Protein AF-H9FGY3-F1 (afdb_monomer_lite)

Secondary structure (DSSP, 8-state):
-HHHHHTTS-----TT-SSSEEEETTEEEEEE-HHHHHS-SHHHHHHHHHHHSTT-EEEEEEE--TTTGGGHHHHHIIIIIIS--EEEEESSHHHHHHHHHHHHHHHHS-GGGSTTS---------HHHHHHHHTTSTT--TTHHHHHHHH--

Organism: Macaca mulatta (NCBI:txid9544)

InterPro domains:
  IPR026985 Fanconi anemia-associated protein of 24kDa [PTHR31786] (1-153)
  IPR040646 Fanconi anemia core complex-associated protein 24, pseudonuclease domain [PF17949] (1-105)
  IPR040646 Fanconi anemia core complex-associated protein 24, pseudonuclease domain [cd20076] (1-109)

Sequence (153 aa):
LAQEMQGKIKLIFEDGLTPDFYLSNRCCVLYVTEADLVAGNGYRKRLVRVRNSGNLQGIVVVEKTRMSEQYFPALQKFTVLDLGMVLLPVASQMEASCLVIQLVQEQTKEPSKNPLLRKKRALLLSEPSLLRTVQQIPGVGKVKAPLLLQKFP

Radius of gyration: 24.07 Å; chains: 1; bounding box: 69×38×50 Å

Foldseek 3Di:
DVVLQVVQDPDDDDPPDLAPADLDPAEGEHEAELCNLVVPCPCVVSLVVQLVPPRHAYAYEYACEPSNVVSVVVVCCCACVVSVHHYHYDNDVNRVSVVVSVVSVCVPDDLCVPPVSPDCPPPPVPVVVQLVVQCVPPPQHNVNSVVVVVVPD

pLDDT: mean 88.63, std 8.71, range [54.28, 97.38]

Structure (mmCIF, N/CA/C/O backbone):
data_AF-H9FGY3-F1
#
_entry.id   AF-H9FGY3-F1
#
loop_
_atom_site.group_PDB
_atom_site.id
_atom_site.type_symbol
_atom_site.label_atom_id
_atom_site.label_alt_id
_atom_site.label_comp_id
_atom_site.label_asym_id
_atom_site.label_entity_id
_atom_site.label_seq_id
_atom_site.pdbx_PDB_ins_code
_atom_site.Cartn_x
_atom_site.Cartn_y
_atom_site.Cartn_z
_atom_site.occupancy
_atom_site.B_iso_or_equiv
_atom_site.auth_seq_id
_atom_site.auth_comp_id
_atom_site.auth_asym_id
_atom_site.auth_atom_id
_atom_site.pdbx_PDB_model_num
ATOM 1 N N . LEU A 1 1 ? 11.571 13.412 -4.497 1.00 82.19 1 LEU A N 1
ATOM 2 C CA . LEU A 1 1 ? 10.930 12.728 -3.342 1.00 82.19 1 LEU A CA 1
ATOM 3 C C . LEU A 1 1 ? 11.493 13.140 -1.967 1.00 82.19 1 LEU A C 1
ATOM 5 O O . LEU A 1 1 ? 10.813 13.858 -1.247 1.00 82.19 1 LEU A O 1
ATOM 9 N N . ALA A 1 2 ? 12.713 12.739 -1.576 1.00 82.50 2 ALA A N 1
ATOM 10 C CA . ALA A 1 2 ? 13.213 12.949 -0.202 1.00 82.50 2 ALA A CA 1
ATOM 11 C C . ALA A 1 2 ? 13.304 14.431 0.226 1.00 82.50 2 ALA A C 1
ATOM 13 O O . ALA A 1 2 ? 12.935 14.777 1.344 1.00 82.50 2 ALA A O 1
ATOM 14 N N . GLN A 1 3 ? 13.721 15.325 -0.674 1.00 84.94 3 GLN A N 1
ATOM 15 C CA . GLN A 1 3 ? 13.824 16.761 -0.386 1.00 84.94 3 GLN A CA 1
ATOM 16 C C . GLN A 1 3 ? 12.478 17.393 0.010 1.00 84.94 3 GLN A C 1
ATOM 18 O O . GLN A 1 3 ? 12.419 18.231 0.903 1.00 84.94 3 GLN A O 1
ATOM 23 N N . GLU A 1 4 ? 11.380 16.947 -0.599 1.00 84.75 4 GLU A N 1
ATOM 24 C CA . GLU A 1 4 ? 10.032 17.451 -0.305 1.00 84.75 4 GLU A CA 1
ATOM 25 C C . GLU A 1 4 ? 9.531 16.997 1.073 1.00 84.75 4 GLU A C 1
ATOM 27 O O . GLU A 1 4 ? 8.699 17.657 1.697 1.00 84.75 4 GLU A O 1
ATOM 32 N N . MET A 1 5 ? 10.055 15.874 1.569 1.00 88.88 5 MET A N 1
ATOM 33 C CA . MET A 1 5 ? 9.698 15.312 2.869 1.00 88.88 5 MET A CA 1
ATOM 34 C C . MET A 1 5 ? 10.473 15.973 4.017 1.00 88.88 5 MET A C 1
ATOM 36 O O . MET A 1 5 ? 9.902 16.166 5.091 1.00 88.88 5 MET A O 1
ATOM 40 N N . GLN A 1 6 ? 11.730 16.381 3.791 1.00 83.19 6 GLN A N 1
ATOM 41 C CA . GLN A 1 6 ? 12.622 16.948 4.819 1.00 83.19 6 GLN A CA 1
ATOM 42 C C . GLN A 1 6 ? 12.053 18.189 5.531 1.00 83.19 6 GLN A C 1
ATOM 44 O O . GLN A 1 6 ? 12.409 18.450 6.677 1.00 83.19 6 GLN A O 1
ATOM 49 N N . GLY A 1 7 ? 11.138 18.931 4.895 1.00 83.06 7 GLY A N 1
ATOM 50 C CA . GLY A 1 7 ? 10.484 20.096 5.503 1.00 83.06 7 GLY A CA 1
ATOM 51 C C . GLY A 1 7 ? 9.349 19.772 6.485 1.00 83.06 7 GLY A C 1
ATOM 52 O O . GLY A 1 7 ? 8.928 20.649 7.232 1.00 83.06 7 GLY A O 1
ATOM 53 N N . LYS A 1 8 ? 8.827 18.537 6.488 1.00 88.81 8 LYS A N 1
ATOM 54 C CA . LYS A 1 8 ? 7.678 18.132 7.328 1.00 88.81 8 LYS A CA 1
ATOM 55 C C . LYS A 1 8 ? 7.983 16.959 8.256 1.00 88.81 8 LYS A C 1
ATOM 57 O O . LYS A 1 8 ? 7.323 16.810 9.280 1.00 88.81 8 LYS A O 1
ATOM 62 N N . ILE A 1 9 ? 8.953 16.123 7.897 1.00 89.81 9 ILE A N 1
ATOM 63 C CA . ILE A 1 9 ? 9.349 14.921 8.633 1.00 89.81 9 ILE A CA 1
ATOM 64 C C . ILE A 1 9 ? 10.867 14.760 8.577 1.00 89.81 9 ILE A C 1
ATOM 66 O O . ILE A 1 9 ? 11.505 15.026 7.561 1.00 89.81 9 ILE A O 1
ATOM 70 N N . LYS A 1 10 ? 11.449 14.304 9.688 1.00 90.38 10 LYS A N 1
ATOM 71 C CA . LYS A 1 10 ? 12.884 14.031 9.778 1.00 90.38 10 LYS A CA 1
ATOM 72 C C . LYS A 1 10 ? 13.207 12.750 9.011 1.00 90.38 10 LYS A C 1
ATOM 74 O O . LYS A 1 10 ? 12.681 11.691 9.341 1.00 90.38 10 LYS A O 1
ATOM 79 N N . LEU A 1 11 ? 14.091 12.854 8.024 1.00 92.06 11 LEU A N 1
ATOM 80 C CA . LEU A 1 11 ? 14.601 11.711 7.269 1.00 92.06 11 LEU A CA 1
ATOM 81 C C . LEU A 1 11 ? 15.959 11.267 7.810 1.00 92.06 11 LEU A C 1
ATOM 83 O O . LEU A 1 11 ? 16.786 12.096 8.188 1.00 92.06 11 LEU A O 1
ATOM 87 N N . ILE A 1 12 ? 16.167 9.955 7.826 1.00 92.88 12 ILE A N 1
ATOM 88 C CA . ILE A 1 12 ? 17.437 9.301 8.141 1.00 92.88 12 ILE A CA 1
ATOM 89 C C . ILE A 1 12 ? 17.771 8.444 6.923 1.00 92.88 12 ILE A C 1
ATOM 91 O O . ILE A 1 12 ? 16.935 7.650 6.492 1.00 92.88 12 ILE A O 1
ATOM 95 N N . PHE A 1 13 ? 18.947 8.660 6.344 1.00 92.44 13 PHE A N 1
ATOM 96 C CA . PHE A 1 13 ? 19.425 7.894 5.199 1.00 92.44 13 PHE A CA 1
ATOM 97 C C . PHE A 1 13 ? 20.301 6.753 5.702 1.00 92.44 13 PHE A C 1
ATOM 99 O O . PHE A 1 13 ? 21.190 6.983 6.518 1.00 92.44 13 PHE A O 1
ATOM 106 N N . GLU A 1 14 ? 20.023 5.549 5.217 1.00 92.81 14 GLU A N 1
ATOM 107 C CA . GLU A 1 14 ? 20.722 4.321 5.576 1.00 92.81 14 GLU A CA 1
ATOM 108 C C . GLU A 1 14 ? 20.945 3.516 4.294 1.00 92.81 14 GLU A C 1
ATOM 110 O O . GLU A 1 14 ? 20.013 3.327 3.503 1.00 92.81 14 GLU A O 1
ATOM 115 N N . ASP A 1 15 ? 22.172 3.051 4.084 1.00 90.31 15 ASP A N 1
ATOM 116 C CA . ASP A 1 15 ? 22.546 2.311 2.883 1.00 90.31 15 ASP A CA 1
ATOM 117 C C . ASP A 1 15 ? 22.246 0.808 3.023 1.00 90.31 15 ASP A C 1
ATOM 119 O O . ASP A 1 15 ? 22.218 0.241 4.114 1.00 90.31 15 ASP A O 1
ATOM 123 N N . GLY A 1 16 ? 22.027 0.126 1.895 1.00 86.50 16 GLY A N 1
ATOM 124 C CA . GLY A 1 16 ? 21.840 -1.334 1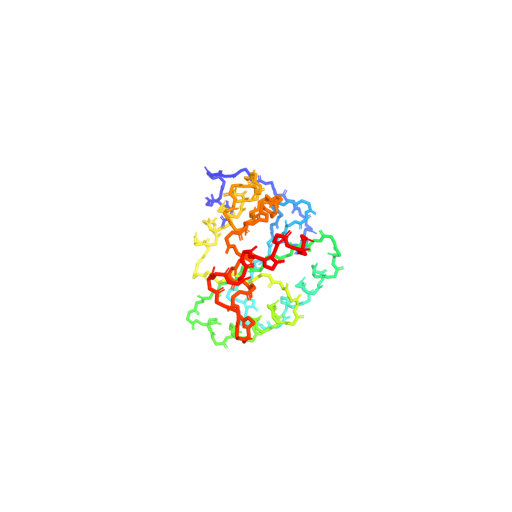.864 1.00 86.50 16 GLY A CA 1
ATOM 125 C C . GLY A 1 16 ? 20.451 -1.830 2.287 1.00 86.50 16 GLY A C 1
ATOM 126 O O . GLY A 1 16 ? 20.242 -3.037 2.441 1.00 86.50 16 GLY A O 1
ATOM 127 N N . LEU A 1 17 ? 19.479 -0.930 2.441 1.00 86.81 17 LEU A N 1
ATOM 128 C CA . LEU A 1 17 ? 18.096 -1.302 2.723 1.00 86.81 17 LEU A CA 1
ATOM 129 C C . LEU A 1 17 ? 17.421 -1.950 1.505 1.00 86.81 17 LEU A C 1
ATOM 131 O O . LEU A 1 17 ? 17.628 -1.562 0.358 1.00 86.81 17 LEU A O 1
ATOM 135 N N . THR A 1 18 ? 16.596 -2.972 1.757 1.00 86.25 18 THR A N 1
ATOM 136 C CA . THR A 1 18 ? 15.790 -3.607 0.698 1.00 86.25 18 THR A CA 1
ATOM 137 C C . THR A 1 18 ? 14.560 -2.763 0.321 1.00 86.25 18 THR A C 1
ATOM 139 O O . THR A 1 18 ? 14.292 -2.641 -0.874 1.00 86.25 18 THR A O 1
ATOM 142 N N . PRO A 1 19 ? 13.777 -2.217 1.274 1.00 91.50 19 PRO A N 1
ATOM 143 C CA . PRO A 1 19 ? 12.717 -1.250 0.987 1.00 91.50 19 PRO A CA 1
ATOM 144 C C . PRO A 1 19 ? 13.263 0.172 0.833 1.00 91.50 19 PRO A C 1
ATOM 146 O O . PRO A 1 19 ? 14.314 0.496 1.378 1.00 91.50 19 PRO A O 1
ATOM 149 N N . ASP A 1 20 ? 12.496 1.026 0.158 1.00 93.12 20 ASP A N 1
ATOM 150 C CA . ASP A 1 20 ? 12.872 2.418 -0.105 1.00 93.12 20 ASP A CA 1
ATOM 151 C C . ASP A 1 20 ? 12.665 3.317 1.129 1.00 93.12 20 ASP A C 1
ATOM 153 O O . ASP A 1 20 ? 13.448 4.232 1.368 1.00 93.12 20 ASP A O 1
ATOM 157 N N . PHE A 1 21 ? 11.645 3.038 1.953 1.00 93.31 21 PHE A N 1
ATOM 158 C CA . PHE A 1 21 ? 11.434 3.733 3.228 1.00 93.31 21 PHE A CA 1
ATOM 159 C C . PHE A 1 21 ? 10.968 2.784 4.329 1.00 93.31 21 PHE A C 1
ATOM 161 O O . PHE A 1 21 ? 10.163 1.882 4.094 1.00 93.31 21 PHE A O 1
ATOM 168 N N . TYR A 1 22 ? 11.384 3.052 5.564 1.00 93.50 22 TYR A N 1
ATOM 169 C CA . TYR A 1 22 ? 10.789 2.458 6.760 1.00 93.50 22 TYR A CA 1
ATOM 170 C C . TYR A 1 22 ? 9.972 3.508 7.503 1.00 93.50 22 TYR A C 1
ATOM 172 O O . TYR A 1 22 ? 10.473 4.580 7.830 1.00 93.50 22 TYR A O 1
ATOM 180 N N . LEU A 1 23 ? 8.709 3.185 7.779 1.00 91.75 23 LEU A N 1
ATOM 181 C CA . LEU A 1 23 ? 7.835 4.015 8.612 1.00 91.75 23 LEU A CA 1
ATOM 182 C C . LEU A 1 23 ? 7.900 3.567 10.078 1.00 91.75 23 LEU A C 1
ATOM 184 O O . LEU A 1 23 ? 7.780 4.371 10.996 1.00 91.75 23 LEU A O 1
ATOM 188 N N . SER A 1 24 ? 8.095 2.264 10.298 1.00 89.88 24 SER A N 1
ATOM 189 C CA . SER A 1 24 ? 8.384 1.662 11.600 1.00 89.88 24 SER A CA 1
ATOM 190 C C . SER A 1 24 ? 9.099 0.321 11.419 1.00 89.88 24 SER A C 1
ATOM 192 O O . SER A 1 24 ? 9.201 -0.197 10.308 1.00 89.88 24 SER A O 1
ATOM 194 N N . ASN A 1 25 ? 9.505 -0.318 12.519 1.00 88.88 25 ASN A N 1
ATOM 195 C CA . ASN A 1 25 ? 10.157 -1.637 12.501 1.00 88.88 25 ASN A CA 1
ATOM 196 C C . ASN A 1 25 ? 9.295 -2.752 11.875 1.00 88.88 25 ASN A C 1
ATOM 198 O O . ASN A 1 25 ? 9.796 -3.839 11.600 1.00 88.88 25 ASN A O 1
ATOM 202 N N . ARG A 1 26 ? 7.991 -2.507 11.687 1.00 90.56 26 ARG A N 1
ATOM 203 C CA . ARG A 1 26 ? 7.031 -3.463 11.115 1.00 90.56 26 ARG A CA 1
ATOM 204 C C . ARG A 1 26 ? 6.323 -2.943 9.867 1.00 90.56 26 ARG A C 1
ATOM 206 O O . ARG A 1 26 ? 5.459 -3.643 9.354 1.00 90.56 26 ARG A O 1
ATOM 213 N N . CYS A 1 27 ? 6.650 -1.746 9.382 1.00 92.19 27 CYS A N 1
ATOM 214 C CA . CYS A 1 27 ? 5.989 -1.136 8.229 1.00 92.19 27 CYS A CA 1
ATOM 215 C C . CYS A 1 27 ? 7.010 -0.443 7.328 1.00 92.19 27 CYS A C 1
ATOM 217 O O . CYS A 1 27 ? 7.758 0.426 7.782 1.00 92.19 27 CYS A O 1
ATOM 219 N N . CYS A 1 28 ? 7.018 -0.808 6.052 1.00 94.19 28 CYS A N 1
ATOM 220 C CA . CYS A 1 28 ? 7.902 -0.232 5.048 1.00 94.19 28 CYS A CA 1
ATOM 221 C C . CYS A 1 28 ? 7.134 0.160 3.786 1.00 94.19 28 CYS A C 1
ATOM 223 O O . CYS A 1 28 ? 6.048 -0.356 3.514 1.00 94.19 28 CYS A O 1
ATOM 225 N N . VAL A 1 29 ? 7.729 1.063 3.013 1.00 95.50 29 VAL A N 1
ATOM 226 C CA . VAL A 1 29 ? 7.237 1.501 1.713 1.00 95.50 29 VAL A CA 1
ATOM 227 C C . VAL A 1 29 ? 8.214 1.050 0.632 1.00 95.50 29 VAL A C 1
ATOM 229 O O . VAL A 1 29 ? 9.426 1.227 0.753 1.00 95.50 29 VAL A O 1
ATOM 232 N N . LEU A 1 30 ? 7.665 0.463 -0.424 1.00 95.44 30 LEU A N 1
ATOM 233 C CA . LEU A 1 30 ? 8.354 0.076 -1.647 1.00 95.44 30 LEU A CA 1
ATOM 234 C C . LEU A 1 30 ? 7.893 1.013 -2.759 1.00 95.44 30 LEU A C 1
ATOM 236 O O . LEU A 1 30 ? 6.713 1.008 -3.106 1.00 95.44 30 LEU A O 1
ATOM 240 N N . TYR A 1 31 ? 8.805 1.803 -3.307 1.00 95.50 31 TYR A N 1
ATOM 241 C CA . TYR A 1 31 ? 8.531 2.716 -4.405 1.00 95.50 31 TYR A CA 1
ATOM 242 C C . TYR A 1 31 ? 8.855 2.050 -5.743 1.00 95.50 31 TYR A C 1
ATOM 244 O O . TYR A 1 31 ? 9.976 1.590 -5.967 1.00 95.50 31 TYR A O 1
ATOM 252 N N . VAL A 1 32 ? 7.863 1.977 -6.625 1.00 94.88 32 VAL A N 1
ATOM 253 C CA . VAL A 1 32 ? 7.996 1.446 -7.984 1.00 94.88 32 VAL A CA 1
ATOM 254 C C . VAL A 1 32 ? 7.853 2.611 -8.951 1.00 94.88 32 VAL A C 1
ATOM 256 O O . VAL A 1 32 ? 6.789 3.227 -9.041 1.00 94.88 32 VAL A O 1
ATOM 259 N N . THR A 1 33 ? 8.938 2.915 -9.655 1.00 93.75 33 THR A N 1
ATOM 260 C CA . THR A 1 33 ? 8.955 4.003 -10.635 1.00 93.75 33 THR A CA 1
ATOM 261 C C . THR A 1 33 ? 8.218 3.608 -11.911 1.00 93.75 33 THR A C 1
ATOM 263 O O . THR A 1 33 ? 7.996 2.424 -12.187 1.00 93.75 33 THR A O 1
ATOM 266 N N . GLU A 1 34 ? 7.881 4.596 -12.736 1.00 92.62 34 GLU A N 1
ATOM 267 C CA . GLU A 1 34 ? 7.378 4.352 -14.090 1.00 92.62 34 GLU A CA 1
ATOM 268 C C . GLU A 1 34 ? 8.347 3.464 -14.890 1.00 92.62 34 GLU A C 1
ATOM 270 O O . GLU A 1 34 ? 7.922 2.502 -15.534 1.00 92.62 34 GLU A O 1
ATOM 275 N N . ALA A 1 35 ? 9.651 3.739 -14.794 1.00 91.25 35 ALA A N 1
ATOM 276 C CA . ALA A 1 35 ? 10.684 2.981 -15.491 1.00 91.25 35 ALA A CA 1
ATOM 277 C C . ALA A 1 35 ? 10.716 1.510 -15.053 1.00 91.25 35 ALA A C 1
ATOM 279 O O . ALA A 1 35 ? 10.796 0.628 -15.905 1.00 91.25 35 ALA A O 1
ATOM 280 N N . ASP A 1 36 ? 10.585 1.227 -13.753 1.00 91.44 36 ASP A N 1
ATOM 281 C CA . ASP A 1 36 ? 10.534 -0.148 -13.238 1.00 91.44 36 ASP A CA 1
ATOM 282 C C . ASP A 1 36 ? 9.310 -0.907 -13.748 1.00 91.44 36 ASP A C 1
ATOM 284 O O . ASP A 1 36 ? 9.380 -2.114 -13.992 1.00 91.44 36 ASP A O 1
ATOM 288 N N . LEU A 1 37 ? 8.185 -0.205 -13.906 1.00 90.00 37 LEU A N 1
ATOM 289 C CA . LEU A 1 37 ? 6.954 -0.811 -14.386 1.00 90.00 37 LEU A CA 1
ATOM 290 C C . LEU A 1 37 ? 7.034 -1.159 -15.878 1.00 90.00 37 LEU A C 1
ATOM 292 O O . LEU A 1 37 ? 6.535 -2.208 -16.285 1.00 90.00 37 LEU A O 1
ATOM 296 N N . VAL A 1 38 ? 7.700 -0.315 -16.671 1.00 88.06 38 VAL A N 1
ATOM 297 C CA . VAL A 1 38 ? 7.928 -0.531 -18.109 1.00 88.06 38 VAL A CA 1
ATOM 298 C C . VAL A 1 38 ? 9.046 -1.552 -18.363 1.00 88.06 38 VAL A C 1
ATOM 300 O O . VAL A 1 38 ? 8.936 -2.365 -19.278 1.00 88.06 38 VAL A O 1
ATOM 303 N N . ALA A 1 39 ? 10.099 -1.567 -17.540 1.00 86.00 39 ALA A N 1
ATOM 304 C CA . ALA A 1 39 ? 11.235 -2.485 -17.672 1.00 86.00 39 ALA A CA 1
ATOM 305 C C . ALA A 1 39 ? 10.876 -3.959 -17.387 1.00 86.00 39 ALA A C 1
ATOM 307 O O . ALA A 1 39 ? 11.655 -4.864 -17.695 1.00 86.00 39 ALA A O 1
ATOM 308 N N . GLY A 1 40 ? 9.699 -4.226 -16.812 1.00 81.94 40 GLY A N 1
ATOM 309 C CA . GLY A 1 40 ? 9.148 -5.567 -16.635 1.00 81.94 40 GLY A CA 1
ATOM 310 C C . GLY A 1 40 ? 9.090 -6.000 -15.172 1.00 81.94 40 GLY A C 1
ATOM 311 O O . GLY A 1 40 ? 8.607 -5.281 -14.313 1.00 81.94 40 GLY A O 1
ATOM 312 N N . ASN A 1 41 ? 9.530 -7.221 -14.859 1.00 84.25 41 ASN A N 1
ATOM 313 C CA . ASN A 1 41 ? 9.232 -7.865 -13.569 1.00 84.25 41 ASN A CA 1
ATOM 314 C C . ASN A 1 41 ? 10.343 -7.739 -12.508 1.00 84.25 41 ASN A C 1
ATOM 316 O O . ASN A 1 41 ? 10.342 -8.495 -11.532 1.00 84.25 41 ASN A O 1
ATOM 320 N N . GLY A 1 42 ? 11.287 -6.807 -12.675 1.00 85.69 42 GLY A N 1
ATOM 321 C CA . GLY A 1 42 ? 12.424 -6.623 -11.760 1.00 85.69 42 GLY A CA 1
ATOM 322 C C . GLY A 1 42 ? 11.994 -6.348 -10.314 1.00 85.69 42 GLY A C 1
ATOM 323 O O . GLY A 1 42 ? 12.500 -6.976 -9.380 1.00 85.69 42 GLY A O 1
ATOM 324 N N . TYR A 1 43 ? 10.967 -5.512 -10.132 1.00 90.06 43 TYR A N 1
ATOM 325 C CA . TYR A 1 43 ? 10.415 -5.178 -8.816 1.00 90.06 43 TYR A CA 1
ATOM 326 C C . TYR A 1 43 ? 9.802 -6.391 -8.093 1.00 90.06 43 TYR A C 1
ATOM 328 O O . TYR A 1 43 ? 9.808 -6.445 -6.863 1.00 90.06 43 TYR A O 1
ATOM 336 N N . ARG A 1 44 ? 9.311 -7.413 -8.817 1.00 92.38 44 ARG A N 1
ATOM 337 C CA . ARG A 1 44 ? 8.566 -8.537 -8.215 1.00 92.38 44 ARG A CA 1
ATOM 338 C C . ARG A 1 44 ? 9.396 -9.314 -7.203 1.00 92.38 44 ARG A C 1
ATOM 340 O O . ARG A 1 44 ? 8.886 -9.671 -6.146 1.00 92.38 44 ARG A O 1
ATOM 347 N N . LYS A 1 45 ? 10.684 -9.536 -7.489 1.00 92.44 45 LYS A N 1
ATOM 348 C CA . LYS A 1 45 ? 11.594 -10.225 -6.557 1.00 92.44 45 LYS A CA 1
ATOM 349 C C . LYS A 1 45 ? 11.742 -9.449 -5.244 1.00 92.44 45 LYS A C 1
ATOM 351 O O . LYS A 1 45 ? 11.797 -10.065 -4.181 1.00 92.44 45 LYS A O 1
ATOM 356 N N . ARG A 1 46 ? 11.762 -8.112 -5.313 1.00 92.25 46 ARG A N 1
ATOM 357 C CA . ARG A 1 46 ? 11.843 -7.225 -4.141 1.00 92.25 46 ARG A CA 1
ATOM 358 C C . ARG A 1 46 ? 10.559 -7.292 -3.310 1.00 92.25 46 ARG A C 1
ATOM 360 O O . ARG A 1 46 ? 10.640 -7.475 -2.099 1.00 92.25 46 ARG A O 1
ATOM 367 N N . LEU A 1 47 ? 9.393 -7.256 -3.962 1.00 93.31 47 LEU A N 1
ATOM 368 C CA . LEU A 1 47 ? 8.086 -7.394 -3.305 1.00 93.31 47 LEU A CA 1
ATOM 369 C C . LEU A 1 47 ? 7.937 -8.751 -2.600 1.00 93.31 47 LEU A C 1
ATOM 371 O O . LEU A 1 47 ? 7.582 -8.797 -1.425 1.00 93.31 47 LEU A O 1
ATOM 375 N N . VAL A 1 48 ? 8.275 -9.852 -3.280 1.00 93.94 48 VAL A N 1
ATOM 376 C CA . VAL A 1 48 ? 8.221 -11.205 -2.697 1.00 93.94 48 VAL A CA 1
ATOM 377 C C . VAL A 1 48 ? 9.172 -11.330 -1.506 1.00 93.94 48 VAL A C 1
ATOM 379 O O . VAL A 1 48 ? 8.802 -11.898 -0.482 1.00 93.94 48 VAL A O 1
ATOM 382 N N . ARG A 1 49 ? 10.382 -10.758 -1.597 1.00 92.56 49 ARG A N 1
ATOM 383 C CA . ARG A 1 49 ? 11.339 -10.753 -0.482 1.00 92.56 49 ARG A CA 1
ATOM 384 C C . ARG A 1 49 ? 10.759 -10.060 0.751 1.00 92.56 49 ARG A C 1
ATOM 386 O O . ARG A 1 49 ? 10.840 -10.624 1.835 1.00 92.56 49 ARG A O 1
ATOM 393 N N . VAL A 1 50 ? 10.149 -8.884 0.588 1.00 92.44 50 VAL A N 1
ATOM 394 C CA . VAL A 1 50 ? 9.494 -8.176 1.700 1.00 92.44 50 VAL A CA 1
ATOM 395 C C . VAL A 1 50 ? 8.307 -8.969 2.237 1.00 92.44 50 VAL A C 1
ATOM 397 O O . VAL A 1 50 ? 8.162 -9.081 3.449 1.00 92.44 50 VAL A O 1
ATOM 400 N N . ARG A 1 51 ? 7.499 -9.582 1.366 1.00 91.75 51 ARG A N 1
ATOM 401 C CA . ARG A 1 51 ? 6.353 -10.394 1.793 1.00 91.75 51 ARG A CA 1
ATOM 402 C C . ARG A 1 51 ? 6.760 -11.604 2.637 1.00 91.75 51 ARG A C 1
ATOM 404 O O . ARG A 1 51 ? 6.021 -11.968 3.554 1.00 91.75 51 ARG A O 1
ATOM 411 N N . ASN A 1 52 ? 7.912 -12.198 2.332 1.00 91.19 52 ASN A N 1
ATOM 412 C CA . ASN A 1 52 ? 8.471 -13.342 3.053 1.00 91.19 52 ASN A CA 1
ATOM 413 C C . ASN A 1 52 ? 9.116 -12.953 4.393 1.00 91.19 52 ASN A C 1
ATOM 415 O O . ASN A 1 52 ? 9.333 -13.817 5.242 1.00 91.19 52 ASN A O 1
ATOM 419 N N . SER A 1 53 ? 9.386 -11.666 4.624 1.00 87.25 53 SER A N 1
ATOM 420 C CA . SER A 1 53 ? 9.802 -11.155 5.929 1.00 87.25 53 SER A CA 1
ATOM 421 C C . SER A 1 53 ? 8.594 -11.143 6.872 1.00 87.25 53 SER A C 1
ATOM 423 O O . SER A 1 53 ? 7.835 -10.181 6.906 1.00 87.25 53 SER A O 1
ATOM 425 N N . GLY A 1 54 ? 8.394 -12.217 7.644 1.00 77.31 54 GLY A N 1
ATOM 426 C CA . GLY A 1 54 ? 7.151 -12.477 8.396 1.00 77.31 54 GLY A CA 1
ATOM 427 C C . GLY A 1 54 ? 6.658 -11.374 9.350 1.00 77.31 54 GLY A C 1
ATOM 428 O O . GLY A 1 54 ? 5.477 -11.353 9.684 1.00 77.31 54 GLY A O 1
ATOM 429 N N . ASN A 1 55 ? 7.519 -10.434 9.749 1.00 82.56 55 ASN A N 1
ATOM 430 C CA . ASN A 1 55 ? 7.182 -9.332 10.658 1.00 82.56 55 ASN A CA 1
ATOM 431 C C . ASN A 1 55 ? 7.016 -7.964 9.970 1.00 82.56 55 ASN A C 1
ATOM 433 O O . ASN A 1 55 ? 6.768 -6.973 10.661 1.00 82.56 55 ASN A O 1
ATOM 437 N N . LEU A 1 56 ? 7.169 -7.887 8.644 1.00 89.19 56 LEU A N 1
ATOM 438 C CA . LEU A 1 56 ? 7.204 -6.629 7.903 1.00 89.19 56 LEU A CA 1
ATOM 439 C C . LEU A 1 56 ? 5.979 -6.485 6.993 1.00 89.19 56 LEU A C 1
ATOM 441 O O . LEU A 1 56 ? 5.768 -7.264 6.068 1.00 89.19 56 LEU A O 1
ATOM 445 N N . GLN A 1 57 ? 5.175 -5.455 7.237 1.00 91.31 57 GLN A N 1
ATOM 446 C CA . GLN A 1 57 ? 4.104 -5.034 6.341 1.00 91.31 57 GLN A CA 1
ATOM 447 C C . GLN A 1 57 ? 4.693 -4.114 5.271 1.00 91.31 57 GLN A C 1
ATOM 449 O O . GLN A 1 57 ? 5.300 -3.091 5.589 1.00 91.31 57 GLN A O 1
ATOM 454 N N . GLY A 1 58 ? 4.547 -4.493 4.003 1.00 93.38 58 GLY A N 1
ATOM 455 C CA . GLY A 1 58 ? 4.985 -3.672 2.878 1.00 93.38 58 GLY A CA 1
ATOM 456 C C . GLY A 1 58 ? 3.814 -2.953 2.221 1.00 93.38 58 GLY A C 1
ATOM 457 O O . GLY A 1 58 ? 2.829 -3.583 1.831 1.00 93.38 58 GLY A O 1
ATOM 458 N N . ILE A 1 59 ? 3.950 -1.639 2.083 1.00 96.12 59 ILE A N 1
ATOM 459 C CA . ILE A 1 59 ? 3.072 -0.781 1.291 1.00 96.12 59 ILE A CA 1
ATOM 460 C C . ILE A 1 59 ? 3.797 -0.487 -0.018 1.00 96.12 59 ILE A C 1
ATOM 462 O O . ILE A 1 59 ? 4.917 0.013 -0.011 1.00 96.12 59 ILE A O 1
ATOM 466 N N . VAL A 1 60 ? 3.181 -0.800 -1.147 1.00 96.94 60 VAL A N 1
ATOM 467 C CA . VAL A 1 60 ? 3.740 -0.528 -2.470 1.00 96.94 60 VAL A CA 1
ATOM 468 C C . VAL A 1 60 ? 3.147 0.777 -2.986 1.00 96.94 60 VAL A C 1
ATOM 470 O O . VAL A 1 60 ? 1.930 0.908 -3.091 1.00 96.94 60 VAL A O 1
ATOM 473 N N . VAL A 1 61 ? 3.998 1.744 -3.307 1.00 97.12 61 VAL A N 1
ATOM 474 C CA . VAL A 1 61 ? 3.624 2.998 -3.966 1.00 97.12 61 VAL A CA 1
ATOM 475 C C . VAL A 1 61 ? 4.132 2.926 -5.398 1.00 97.12 61 VAL A C 1
ATOM 477 O O . VAL A 1 61 ? 5.308 2.644 -5.610 1.00 97.12 61 VAL A O 1
ATOM 480 N N . VAL A 1 62 ? 3.256 3.143 -6.377 1.00 96.44 62 VAL A N 1
ATOM 481 C CA . VAL A 1 62 ? 3.608 3.024 -7.799 1.00 96.44 62 VAL A CA 1
ATOM 482 C C . VAL A 1 62 ? 3.256 4.281 -8.576 1.00 96.44 62 VAL A C 1
ATOM 484 O O . VAL A 1 62 ? 2.147 4.797 -8.455 1.00 96.44 62 VAL A O 1
ATOM 487 N N . GLU A 1 63 ? 4.176 4.729 -9.426 1.00 95.06 63 GLU A N 1
ATOM 488 C CA . GLU A 1 63 ? 3.921 5.799 -10.389 1.00 95.06 63 GLU A CA 1
ATOM 489 C C . GLU A 1 63 ? 2.992 5.307 -11.508 1.00 95.06 63 GLU A C 1
ATOM 491 O O . GLU A 1 63 ? 3.391 4.562 -12.409 1.00 95.06 63 GLU A O 1
ATOM 496 N N . LYS A 1 64 ? 1.725 5.722 -11.442 1.00 94.69 64 LYS A N 1
ATOM 497 C CA . LYS A 1 64 ? 0.712 5.493 -12.470 1.00 94.69 64 LYS A CA 1
ATOM 498 C C . LYS A 1 64 ? 0.598 6.735 -13.356 1.00 94.69 64 LYS A C 1
ATOM 500 O O . LYS A 1 64 ? -0.146 7.666 -13.054 1.00 94.69 64 LYS A O 1
ATOM 505 N N . THR A 1 65 ? 1.310 6.718 -14.474 1.00 93.06 65 THR A N 1
ATOM 506 C CA . THR A 1 65 ? 1.283 7.754 -15.513 1.00 93.06 65 THR A CA 1
ATOM 507 C C . THR A 1 65 ? 0.620 7.211 -16.779 1.00 93.06 65 THR A C 1
ATOM 509 O O . THR A 1 65 ? 0.268 6.032 -16.858 1.00 93.06 65 THR A O 1
ATOM 512 N N . ARG A 1 66 ? 0.461 8.052 -17.809 1.00 91.62 66 ARG A N 1
ATOM 513 C CA . ARG A 1 66 ? -0.113 7.631 -19.103 1.00 91.62 66 ARG A CA 1
ATOM 514 C C . ARG A 1 66 ? 0.672 6.488 -19.761 1.00 91.62 66 ARG A C 1
ATOM 516 O O . ARG A 1 66 ? 0.086 5.677 -20.465 1.00 91.62 66 ARG A O 1
ATOM 523 N N . MET A 1 67 ? 1.981 6.417 -19.526 1.00 89.06 67 MET A N 1
ATOM 524 C CA . MET A 1 67 ? 2.860 5.394 -20.103 1.00 89.06 67 MET A CA 1
ATOM 525 C C . MET A 1 67 ? 2.805 4.073 -19.326 1.00 89.06 67 MET A C 1
ATOM 527 O O . MET A 1 67 ? 2.847 2.992 -19.921 1.00 89.06 67 MET A O 1
ATOM 531 N N . SER A 1 68 ? 2.690 4.159 -17.997 1.00 91.06 68 SER A N 1
ATOM 532 C CA . SER A 1 68 ? 2.716 3.010 -17.089 1.00 91.06 68 SER A CA 1
ATOM 533 C C . SER A 1 68 ? 1.323 2.395 -16.854 1.00 91.06 68 SER A C 1
ATOM 535 O O . SER A 1 68 ? 1.205 1.251 -16.409 1.00 91.06 68 SER A O 1
ATOM 537 N N . GLU A 1 69 ? 0.250 3.102 -17.228 1.00 92.69 69 GLU A N 1
ATOM 538 C CA . GLU A 1 69 ? -1.144 2.691 -17.022 1.00 92.69 69 GLU A CA 1
ATOM 539 C C . GLU A 1 69 ? -1.476 1.304 -17.590 1.00 92.69 69 GLU A C 1
ATOM 541 O O . GLU A 1 69 ? -2.156 0.523 -16.926 1.00 92.69 69 GLU A O 1
ATOM 546 N N . GLN A 1 70 ? -0.946 0.953 -18.762 1.00 92.75 70 GLN A N 1
ATOM 547 C CA . GLN A 1 70 ? -1.177 -0.356 -19.391 1.00 92.75 70 GLN A CA 1
ATOM 548 C C . GLN A 1 70 ? -0.635 -1.542 -18.569 1.00 92.75 70 GLN A C 1
ATOM 550 O O . GLN A 1 70 ? -1.161 -2.651 -18.647 1.00 92.75 70 GLN A O 1
ATOM 555 N N . TYR A 1 71 ? 0.392 -1.315 -17.747 1.00 93.25 71 TYR A N 1
ATOM 556 C CA . TYR A 1 71 ? 1.040 -2.345 -16.930 1.00 93.25 71 TYR A CA 1
ATOM 557 C C . TYR A 1 71 ? 0.463 -2.420 -15.507 1.00 93.25 71 TYR A C 1
ATOM 559 O O . TYR A 1 71 ? 0.637 -3.422 -14.804 1.00 93.25 71 TYR A O 1
ATOM 567 N N . PHE A 1 72 ? -0.258 -1.381 -15.081 1.00 94.25 72 PHE A N 1
ATOM 568 C CA . PHE A 1 72 ? -0.803 -1.261 -13.732 1.00 94.25 72 PHE A CA 1
ATOM 569 C C . PHE A 1 72 ? -1.775 -2.395 -13.339 1.00 94.25 72 PHE A C 1
ATOM 571 O O . PHE A 1 72 ? -1.619 -2.924 -12.238 1.00 94.25 72 PHE A O 1
ATOM 578 N N . PRO A 1 73 ? -2.721 -2.861 -14.185 1.00 95.50 73 PRO A N 1
ATOM 579 C CA . PRO A 1 73 ? -3.633 -3.946 -13.802 1.00 95.50 73 PRO A CA 1
ATOM 580 C C . PRO A 1 73 ? -2.910 -5.252 -13.449 1.00 95.50 73 PRO A C 1
ATOM 582 O O . PRO A 1 73 ? -3.281 -5.937 -12.494 1.00 95.50 73 PRO A O 1
ATOM 585 N N . ALA A 1 74 ? -1.845 -5.584 -14.187 1.00 94.12 74 ALA A N 1
ATOM 586 C CA . ALA A 1 74 ? -1.037 -6.771 -13.922 1.00 94.12 74 ALA A CA 1
ATOM 587 C C . ALA A 1 74 ? -0.273 -6.646 -12.594 1.00 94.12 74 ALA A C 1
ATOM 589 O O . ALA A 1 74 ? -0.241 -7.597 -11.810 1.00 94.12 74 ALA A O 1
ATOM 590 N N . LEU A 1 75 ? 0.287 -5.464 -12.313 1.00 94.19 75 LEU A N 1
ATOM 591 C CA . LEU A 1 75 ? 0.913 -5.161 -11.025 1.00 94.19 75 LEU A CA 1
ATOM 592 C C . LEU A 1 75 ? -0.097 -5.232 -9.875 1.00 94.19 75 LEU A C 1
ATOM 594 O O . LEU A 1 75 ? 0.226 -5.782 -8.823 1.00 94.19 75 LEU A O 1
ATOM 598 N N . GLN A 1 76 ? -1.304 -4.693 -10.059 1.00 96.25 76 GLN A N 1
ATOM 599 C CA . GLN A 1 76 ? -2.349 -4.688 -9.038 1.00 96.25 76 GLN A CA 1
ATOM 600 C C . GLN A 1 76 ? -2.795 -6.105 -8.698 1.00 96.25 76 GLN A C 1
ATOM 602 O O . GLN A 1 76 ? -2.868 -6.445 -7.519 1.00 96.25 76 GLN A O 1
ATOM 607 N N . LYS A 1 77 ? -3.036 -6.946 -9.710 1.00 96.50 77 LYS A N 1
ATOM 608 C CA . LYS A 1 77 ? -3.354 -8.362 -9.498 1.00 96.50 77 LYS A CA 1
ATOM 609 C C . LYS A 1 77 ? -2.257 -9.045 -8.680 1.00 96.50 77 LYS A C 1
ATOM 611 O O . LYS A 1 77 ? -2.546 -9.628 -7.643 1.00 96.50 77 LYS A O 1
ATOM 616 N N . PHE A 1 78 ? -1.003 -8.878 -9.087 1.00 95.19 78 PHE A N 1
ATOM 617 C CA . PHE A 1 78 ? 0.130 -9.484 -8.395 1.00 95.19 78 PHE A CA 1
ATOM 618 C C . PHE A 1 78 ? 0.303 -8.973 -6.955 1.00 95.19 78 PHE A C 1
ATOM 620 O O . PHE A 1 78 ? 0.462 -9.746 -6.018 1.00 95.19 78 PHE A O 1
ATOM 627 N N . THR A 1 79 ? 0.250 -7.661 -6.747 1.00 95.50 79 THR A N 1
ATOM 628 C CA . THR A 1 79 ? 0.546 -7.052 -5.441 1.00 95.50 79 THR A CA 1
ATOM 629 C C . THR A 1 79 ? -0.596 -7.245 -4.450 1.00 95.50 79 THR A C 1
ATOM 631 O O . THR A 1 79 ? -0.369 -7.617 -3.301 1.00 95.50 79 THR A O 1
ATOM 634 N N . VAL A 1 80 ? -1.828 -6.991 -4.889 1.00 96.44 80 VAL A N 1
ATOM 635 C CA . VAL A 1 80 ? -2.994 -6.967 -4.001 1.00 96.44 80 VAL A CA 1
ATOM 636 C C . VAL A 1 80 ? -3.615 -8.351 -3.875 1.00 96.44 80 VAL A C 1
ATOM 638 O O . VAL A 1 80 ? -3.899 -8.776 -2.761 1.00 96.44 80 VAL A O 1
ATOM 641 N N . LEU A 1 81 ? -3.819 -9.063 -4.988 1.00 95.75 81 LEU A N 1
ATOM 642 C CA . LEU A 1 81 ? -4.515 -10.353 -4.965 1.00 95.75 81 LEU A CA 1
ATOM 643 C C . LEU A 1 81 ? -3.559 -11.514 -4.679 1.00 95.75 81 LEU A C 1
ATOM 645 O O . LEU A 1 81 ? -3.879 -12.346 -3.835 1.00 95.75 81 LEU A O 1
ATOM 649 N N . ASP A 1 82 ? -2.385 -11.549 -5.318 1.00 94.94 82 ASP A N 1
ATOM 650 C CA . ASP A 1 82 ? -1.459 -12.678 -5.146 1.00 94.94 82 ASP A CA 1
ATOM 651 C C . ASP A 1 82 ? -0.606 -12.536 -3.866 1.00 94.94 82 ASP A C 1
ATOM 653 O O . ASP A 1 82 ? -0.443 -13.502 -3.121 1.00 94.94 82 ASP A O 1
ATOM 657 N N . LEU A 1 83 ? -0.070 -11.341 -3.571 1.00 94.06 83 LEU A N 1
ATOM 658 C CA . LEU A 1 83 ? 0.774 -11.110 -2.382 1.00 94.06 83 LEU A CA 1
ATOM 659 C C . LEU A 1 83 ? 0.004 -10.638 -1.137 1.00 94.06 83 LEU A C 1
ATOM 661 O O . LEU A 1 83 ? 0.522 -10.765 -0.021 1.00 94.06 83 LEU A O 1
ATOM 665 N N . GLY A 1 84 ? -1.206 -10.094 -1.299 1.00 93.94 84 GLY A N 1
ATOM 666 C CA . GLY A 1 84 ? -1.991 -9.535 -0.192 1.00 93.94 84 GLY A CA 1
ATOM 667 C C . GLY A 1 84 ? -1.384 -8.266 0.417 1.00 93.94 84 GLY A C 1
ATOM 668 O O . GLY A 1 84 ? -1.549 -8.019 1.611 1.00 93.94 84 GLY A O 1
ATOM 669 N N . MET A 1 85 ? -0.627 -7.495 -0.368 1.00 95.31 85 MET A N 1
ATOM 670 C CA . MET A 1 85 ? 0.004 -6.242 0.058 1.00 95.31 85 MET A CA 1
ATOM 671 C C . MET A 1 85 ? -0.854 -5.027 -0.315 1.00 95.31 85 MET A C 1
ATOM 673 O O . MET A 1 85 ? -1.732 -5.095 -1.176 1.00 95.31 85 MET A O 1
ATOM 677 N N . VAL A 1 86 ? -0.581 -3.886 0.321 1.00 96.50 86 VAL A N 1
ATOM 678 C CA . VAL A 1 86 ? -1.245 -2.616 -0.003 1.00 96.50 86 VAL A CA 1
ATOM 679 C C . VAL A 1 86 ? -0.585 -2.005 -1.238 1.00 96.50 86 VAL A C 1
ATOM 681 O O . VAL A 1 86 ? 0.640 -1.938 -1.294 1.00 96.50 86 VAL A O 1
ATOM 684 N N . LEU A 1 87 ? -1.382 -1.536 -2.200 1.00 97.19 87 LEU A N 1
ATOM 685 C CA . LEU A 1 87 ? -0.908 -0.832 -3.394 1.00 97.19 87 LEU A CA 1
ATOM 686 C C . LEU A 1 87 ? -1.560 0.551 -3.483 1.00 97.19 87 LEU A C 1
ATOM 688 O O . LEU A 1 87 ? -2.785 0.654 -3.449 1.00 97.19 87 LEU A O 1
ATOM 692 N N . LEU A 1 88 ? -0.746 1.595 -3.626 1.00 97.38 88 LEU A N 1
ATOM 693 C CA . LEU A 1 88 ? -1.182 2.987 -3.727 1.00 97.38 88 LEU A CA 1
ATOM 694 C C . LEU A 1 88 ? -0.629 3.608 -5.021 1.00 97.38 88 LEU A C 1
ATOM 696 O O . LEU A 1 88 ? 0.584 3.810 -5.125 1.00 97.38 88 LEU A O 1
ATOM 700 N N . PRO A 1 89 ? -1.477 3.885 -6.027 1.00 96.69 89 PRO A N 1
ATOM 701 C CA . PRO A 1 89 ? -1.049 4.585 -7.231 1.00 96.69 89 PRO A CA 1
ATOM 702 C C . PRO A 1 89 ? -0.857 6.081 -6.957 1.00 96.69 89 PRO A C 1
ATOM 704 O O . PRO A 1 89 ? -1.666 6.698 -6.266 1.00 96.69 89 PRO A O 1
ATOM 707 N N . VAL A 1 90 ? 0.186 6.660 -7.543 1.00 96.62 90 VAL A N 1
ATOM 708 C CA . VAL A 1 90 ? 0.498 8.097 -7.509 1.00 96.62 90 VAL A CA 1
ATOM 709 C C . VAL A 1 90 ? 0.821 8.581 -8.918 1.00 96.62 90 VAL A C 1
ATOM 711 O O . VAL A 1 90 ? 1.414 7.842 -9.696 1.00 96.62 90 VAL A O 1
ATOM 714 N N . ALA A 1 91 ? 0.447 9.807 -9.273 1.00 93.56 91 ALA A N 1
ATOM 715 C CA . ALA A 1 91 ? 0.742 10.363 -10.594 1.00 93.56 91 ALA A CA 1
ATOM 716 C C . ALA A 1 91 ? 2.147 10.983 -10.678 1.00 93.56 91 ALA A C 1
ATOM 718 O O . ALA A 1 91 ? 2.676 11.175 -11.771 1.00 93.56 91 ALA A O 1
ATOM 719 N N . SER A 1 92 ? 2.748 11.329 -9.536 1.00 92.69 92 SER A N 1
ATOM 720 C CA . SER A 1 92 ? 4.062 11.974 -9.471 1.00 92.69 92 SER A CA 1
ATOM 721 C C . SER A 1 92 ? 4.766 11.741 -8.133 1.00 92.69 92 SER A C 1
ATOM 723 O O . SER A 1 92 ? 4.141 11.391 -7.128 1.00 92.69 92 SER A O 1
ATOM 725 N N . GLN A 1 93 ? 6.067 12.037 -8.094 1.00 92.50 93 GLN A N 1
ATOM 726 C CA . GLN A 1 93 ? 6.847 12.027 -6.852 1.00 92.50 93 GLN A CA 1
ATOM 727 C C . GLN A 1 93 ? 6.339 13.035 -5.809 1.00 92.50 93 GLN A C 1
ATOM 729 O O . GLN A 1 93 ? 6.482 12.785 -4.614 1.00 92.50 93 GLN A O 1
ATOM 734 N N . MET A 1 94 ? 5.723 14.139 -6.244 1.00 92.19 94 MET A N 1
ATOM 735 C CA . MET A 1 94 ? 5.126 15.145 -5.356 1.00 92.19 94 MET A CA 1
ATOM 736 C C . MET A 1 94 ? 3.904 14.585 -4.615 1.00 92.19 94 MET A C 1
ATOM 738 O O . MET A 1 94 ? 3.715 14.809 -3.420 1.00 92.19 94 MET A O 1
ATOM 742 N N . GLU A 1 95 ? 3.072 13.808 -5.309 1.00 94.19 95 GLU A N 1
ATOM 743 C CA . GLU A 1 95 ? 1.964 13.095 -4.667 1.00 94.19 95 GLU A CA 1
ATOM 744 C C . GLU A 1 95 ? 2.482 11.998 -3.741 1.00 94.19 95 GLU A C 1
ATOM 746 O O . GLU A 1 95 ? 1.973 11.840 -2.630 1.00 94.19 95 GLU A O 1
ATOM 751 N N . ALA A 1 96 ? 3.536 11.290 -4.157 1.00 94.56 96 ALA A N 1
ATOM 752 C CA . ALA A 1 96 ? 4.185 10.285 -3.330 1.00 94.56 96 ALA A CA 1
ATOM 753 C C . ALA A 1 96 ? 4.736 10.873 -2.024 1.00 94.56 96 ALA A C 1
ATOM 755 O O . ALA A 1 96 ? 4.516 10.283 -0.967 1.00 94.56 96 ALA A O 1
ATOM 756 N N . SER A 1 97 ? 5.397 12.039 -2.053 1.00 93.50 97 SER A N 1
ATOM 757 C CA . SER A 1 97 ? 5.908 12.673 -0.829 1.00 93.50 97 SER A CA 1
ATOM 758 C C . SER A 1 97 ? 4.767 13.015 0.123 1.00 93.50 97 SER A C 1
ATOM 760 O O . SER A 1 97 ? 4.816 12.651 1.300 1.00 93.50 97 SER A O 1
ATOM 762 N N . CYS A 1 98 ? 3.707 13.650 -0.384 1.00 93.69 98 CYS A N 1
ATOM 763 C CA . CYS A 1 98 ? 2.531 14.011 0.403 1.00 93.69 98 CYS A CA 1
ATOM 764 C C . CYS A 1 98 ? 1.849 12.775 1.015 1.00 93.69 98 CYS A C 1
ATOM 766 O O . CYS A 1 98 ? 1.513 12.764 2.202 1.00 93.69 98 CYS A O 1
ATOM 768 N N . LEU A 1 99 ? 1.712 11.706 0.230 1.00 95.06 99 LEU A N 1
ATOM 769 C CA . LEU A 1 99 ? 1.116 10.449 0.664 1.00 95.06 99 LEU A CA 1
ATOM 770 C C . LEU A 1 99 ? 1.958 9.759 1.744 1.00 95.06 99 LEU A C 1
ATOM 772 O O . LEU A 1 99 ? 1.408 9.320 2.752 1.00 95.06 99 LEU A O 1
ATOM 776 N N . VAL A 1 100 ? 3.285 9.708 1.594 1.00 94.00 100 VAL A N 1
ATOM 777 C CA . VAL A 1 100 ? 4.164 9.126 2.620 1.00 94.00 100 VAL A CA 1
ATOM 778 C C . VAL A 1 100 ? 4.118 9.948 3.909 1.00 94.00 100 VAL A C 1
ATOM 780 O O . VAL A 1 100 ? 4.028 9.370 4.990 1.00 94.00 100 VAL A O 1
ATOM 783 N N . ILE A 1 101 ? 4.093 11.283 3.824 1.00 93.38 101 ILE A N 1
ATOM 784 C CA . ILE A 1 101 ? 3.905 12.150 4.999 1.00 93.38 101 ILE A CA 1
ATOM 785 C C . ILE A 1 101 ? 2.599 11.800 5.725 1.00 93.38 101 ILE A C 1
ATOM 787 O O . ILE A 1 101 ? 2.594 11.653 6.949 1.00 93.38 101 ILE A O 1
ATOM 791 N N . GLN A 1 102 ? 1.504 11.615 4.984 1.00 92.75 102 GLN A N 1
ATOM 792 C CA . GLN A 1 102 ? 0.218 11.233 5.564 1.00 92.75 102 GLN A CA 1
ATOM 793 C C . GLN A 1 102 ? 0.268 9.845 6.222 1.00 92.75 102 GLN A C 1
ATOM 795 O O . GLN A 1 102 ? -0.285 9.667 7.308 1.00 92.75 102 GLN A O 1
ATOM 800 N N . LEU A 1 103 ? 0.959 8.876 5.612 1.00 92.69 103 LEU A N 1
ATOM 801 C CA . LEU A 1 103 ? 1.149 7.541 6.188 1.00 92.69 103 LEU A CA 1
ATOM 802 C C . LEU A 1 103 ? 1.935 7.589 7.503 1.00 92.69 103 LEU A C 1
ATOM 804 O O . LEU A 1 103 ? 1.537 6.943 8.471 1.00 92.69 103 LEU A O 1
ATOM 808 N N . VAL A 1 104 ? 3.003 8.391 7.573 1.00 92.62 104 VAL A N 1
ATOM 809 C CA . VAL A 1 104 ? 3.767 8.596 8.816 1.00 92.62 104 VAL A CA 1
ATOM 810 C C . VAL A 1 104 ? 2.873 9.186 9.906 1.00 92.62 104 VAL A C 1
ATOM 812 O O . VAL A 1 104 ? 2.879 8.715 11.046 1.00 92.62 104 VAL A O 1
ATOM 815 N N . GLN A 1 105 ? 2.068 10.197 9.568 1.00 90.19 105 GLN A N 1
ATOM 816 C CA . GLN A 1 105 ? 1.140 10.809 10.519 1.00 90.19 105 GLN A CA 1
ATOM 817 C C . GLN A 1 105 ? 0.074 9.828 11.009 1.00 90.19 105 GLN A C 1
ATOM 819 O O . GLN A 1 105 ? -0.239 9.826 12.197 1.00 90.19 105 GLN A O 1
ATOM 824 N N . GLU A 1 106 ? -0.485 9.001 10.127 1.00 88.12 106 GLU A N 1
ATOM 825 C CA . GLU A 1 106 ? -1.473 7.991 10.512 1.00 88.12 106 GLU A CA 1
ATOM 826 C C . GLU A 1 106 ? -0.856 6.910 11.402 1.00 88.12 106 GLU A C 1
ATOM 828 O O . GLU A 1 106 ? -1.462 6.512 12.391 1.00 88.12 106 GLU A O 1
ATOM 833 N N . GLN A 1 107 ? 0.382 6.502 11.121 1.00 85.25 107 GLN A N 1
ATOM 834 C CA . GLN A 1 107 ? 1.096 5.511 11.922 1.00 85.25 107 GLN A CA 1
ATOM 835 C C . GLN A 1 107 ? 1.532 6.034 13.299 1.00 85.25 107 GLN A C 1
ATOM 837 O O . GLN A 1 107 ? 1.664 5.253 14.239 1.00 85.25 107 GLN A O 1
ATOM 842 N N . THR A 1 108 ? 1.745 7.345 13.427 1.00 85.25 108 THR A N 1
ATOM 843 C CA . THR A 1 108 ? 2.120 7.995 14.695 1.00 85.25 108 THR A CA 1
ATOM 844 C C . THR A 1 108 ? 0.901 8.269 15.582 1.00 85.25 108 THR A C 1
ATOM 846 O O . THR A 1 108 ? 1.023 8.404 16.799 1.00 85.25 108 THR A O 1
ATOM 849 N N . LYS A 1 109 ? -0.296 8.379 14.994 1.00 85.19 109 LYS A N 1
ATOM 850 C CA . LYS A 1 109 ? -1.533 8.582 15.752 1.00 85.19 109 LYS A CA 1
ATOM 851 C C . LYS A 1 109 ? -1.920 7.310 16.498 1.00 85.19 109 LYS A C 1
ATOM 853 O O . LYS A 1 109 ? -1.771 6.194 16.016 1.00 85.19 109 LYS A O 1
ATOM 858 N N . GLU A 1 110 ? -2.527 7.510 17.662 1.00 81.88 110 GLU A N 1
ATOM 859 C CA . GLU A 1 110 ? -3.180 6.438 18.405 1.00 81.88 110 GLU A CA 1
ATOM 860 C C . GLU A 1 110 ? -4.197 5.697 17.516 1.00 81.88 110 GLU A C 1
ATOM 862 O O . GLU A 1 110 ? -5.108 6.354 16.997 1.00 81.88 110 GLU A O 1
ATOM 867 N N . PRO A 1 111 ? -4.145 4.351 17.410 1.00 80.81 111 PRO A N 1
ATOM 868 C CA . PRO A 1 111 ? -5.057 3.574 16.560 1.00 80.81 111 PRO A CA 1
ATOM 869 C C . PRO A 1 111 ? -6.539 3.844 16.840 1.00 80.81 111 PRO A C 1
ATOM 871 O O . PRO A 1 111 ? -7.383 3.735 15.961 1.00 80.81 111 PRO A O 1
ATOM 874 N N . SER A 1 112 ? -6.861 4.250 18.071 1.00 78.44 112 SER A N 1
ATOM 875 C CA . SER A 1 112 ? -8.222 4.589 18.495 1.00 78.44 112 SER A CA 1
ATOM 876 C C . SER A 1 112 ? -8.809 5.854 17.865 1.00 78.44 112 SER A C 1
ATOM 878 O O . SER A 1 112 ? -10.021 6.051 17.935 1.00 78.44 112 SER A O 1
ATOM 880 N N . LYS A 1 113 ? -7.970 6.711 17.271 1.00 84.62 113 LYS A N 1
ATOM 881 C CA . LYS A 1 113 ? -8.420 7.888 16.519 1.00 84.62 113 LYS A CA 1
ATOM 882 C C . LYS A 1 113 ? -8.945 7.509 15.138 1.00 84.62 113 LYS A C 1
ATOM 884 O O . LYS A 1 113 ? -9.700 8.285 14.558 1.00 84.62 113 LYS A O 1
ATOM 889 N N . ASN A 1 114 ? -8.578 6.334 14.626 1.00 84.88 114 ASN A N 1
ATOM 890 C CA . ASN A 1 114 ? -9.123 5.833 13.380 1.00 84.88 114 ASN A CA 1
ATOM 891 C C . ASN A 1 114 ? -10.559 5.320 13.626 1.00 84.88 114 ASN A C 1
ATOM 893 O O . ASN A 1 114 ? -10.749 4.369 14.389 1.00 84.88 114 ASN A O 1
ATOM 897 N N . PRO A 1 115 ? -11.586 5.918 12.995 1.00 84.31 115 PRO A N 1
ATOM 898 C CA . PRO A 1 115 ? -12.984 5.573 13.257 1.00 84.31 115 PRO A CA 1
ATOM 899 C C . PRO A 1 115 ? -13.347 4.145 12.822 1.00 84.31 115 PRO A C 1
ATOM 901 O O . PRO A 1 115 ? -14.328 3.589 13.320 1.00 84.31 115 PRO A O 1
ATOM 904 N N . LEU A 1 116 ? -12.559 3.546 11.920 1.00 86.31 116 LEU A N 1
ATOM 905 C CA . LEU A 1 116 ? -12.736 2.168 11.455 1.00 86.31 116 LEU A CA 1
ATOM 906 C C . LEU A 1 116 ? -12.139 1.159 12.441 1.00 86.31 116 LEU A C 1
ATOM 908 O O . LEU A 1 116 ? -12.668 0.062 12.605 1.00 86.31 116 LEU A O 1
ATOM 912 N N . LEU A 1 117 ? -11.089 1.551 13.166 1.00 79.75 117 LEU A N 1
ATOM 913 C CA . LEU A 1 117 ? -10.496 0.772 14.252 1.00 79.75 117 LEU A CA 1
ATOM 914 C C . LEU A 1 117 ? -11.236 1.062 15.559 1.00 79.75 117 LEU A C 1
ATOM 916 O O . LEU A 1 117 ? -10.666 1.480 16.571 1.00 79.75 117 LEU A O 1
ATOM 920 N N . ARG A 1 118 ? -12.555 0.848 15.535 1.00 65.38 118 ARG A N 1
ATOM 921 C CA . ARG A 1 118 ? -13.397 0.947 16.725 1.00 65.38 118 ARG A CA 1
ATOM 922 C C . ARG A 1 118 ? -12.783 0.054 17.803 1.00 65.38 118 ARG A C 1
ATOM 924 O O . ARG A 1 118 ? -12.677 -1.160 17.622 1.00 65.38 118 ARG A O 1
ATOM 931 N N . LYS A 1 119 ? -12.415 0.637 18.953 1.00 62.31 119 LYS A N 1
ATOM 932 C CA . LYS A 1 119 ? -12.187 -0.155 20.171 1.00 62.31 119 LYS A CA 1
ATOM 933 C C . LYS A 1 119 ? -13.385 -1.091 20.308 1.00 62.31 119 LYS A C 1
ATOM 935 O O . LYS A 1 119 ? -14.513 -0.627 20.113 1.00 62.31 119 LYS A O 1
ATOM 940 N N . LYS A 1 120 ? -13.149 -2.371 20.625 1.00 58.00 120 LYS A N 1
ATOM 941 C CA . LYS A 1 120 ? -14.191 -3.307 21.065 1.00 58.00 120 LYS A CA 1
ATOM 942 C C . LYS A 1 120 ? -14.853 -2.691 22.301 1.00 58.00 120 LYS A C 1
ATOM 944 O O . LYS A 1 120 ? -14.511 -3.023 23.428 1.00 58.00 120 LYS A O 1
ATOM 949 N N . ARG A 1 121 ? -15.765 -1.735 22.105 1.00 55.00 121 ARG A N 1
ATOM 950 C CA . ARG A 1 121 ? -16.803 -1.449 23.077 1.00 55.00 121 ARG A CA 1
ATOM 951 C C . ARG A 1 121 ? -17.449 -2.805 23.224 1.00 55.00 121 ARG A C 1
ATOM 953 O O . ARG A 1 121 ? -17.895 -3.348 22.209 1.00 55.00 121 ARG A O 1
ATOM 960 N N . ALA A 1 122 ? -17.349 -3.378 24.425 1.00 54.28 122 ALA A N 1
ATOM 961 C CA . ALA A 1 122 ? -18.132 -4.539 24.806 1.00 54.28 122 ALA A CA 1
ATOM 962 C C . ALA A 1 122 ? -19.480 -4.347 24.128 1.00 54.28 122 ALA A C 1
ATOM 964 O O . ALA A 1 122 ? -20.055 -3.266 24.280 1.00 54.28 122 ALA A O 1
ATOM 965 N N . LEU A 1 123 ? -19.840 -5.272 23.232 1.00 55.41 123 LEU A N 1
ATOM 966 C CA . LEU A 1 123 ? -21.124 -5.261 22.554 1.00 55.41 123 LEU A CA 1
ATOM 967 C C . LEU A 1 123 ? -22.134 -5.072 23.674 1.00 55.41 123 LEU A C 1
ATOM 969 O O . LEU A 1 123 ? -22.402 -6.004 24.425 1.00 55.41 123 LEU A O 1
ATOM 973 N N . LEU A 1 124 ? -22.581 -3.832 23.865 1.00 54.94 124 LEU A N 1
ATOM 974 C CA . LEU A 1 124 ? -23.685 -3.524 24.736 1.00 54.94 124 LEU A CA 1
ATOM 975 C C . LEU A 1 124 ? -24.795 -4.260 24.020 1.00 54.94 124 LEU A C 1
ATOM 977 O O . LEU A 1 124 ? -25.203 -3.823 22.942 1.00 54.94 124 LEU A O 1
ATOM 9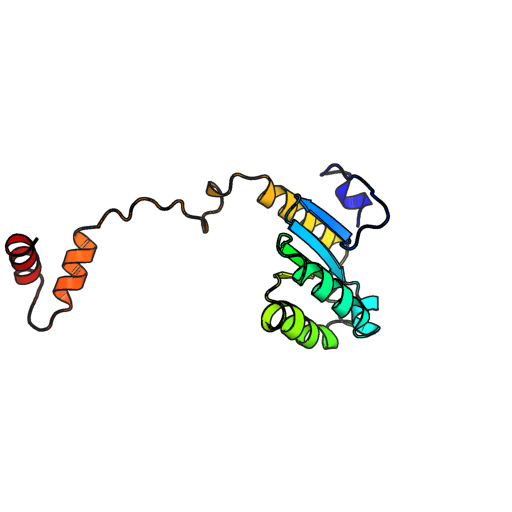81 N N . LEU A 1 125 ? -25.119 -5.452 24.525 1.00 60.41 125 LEU A N 1
ATOM 982 C CA . LEU A 1 125 ? -26.268 -6.247 24.142 1.00 60.41 125 LEU A CA 1
ATOM 983 C C . LEU A 1 125 ? -27.431 -5.272 24.150 1.00 60.41 125 LEU A C 1
ATOM 985 O O . LEU A 1 125 ? -27.959 -4.897 25.191 1.00 60.41 125 LEU A O 1
ATOM 989 N N . SER A 1 126 ? -27.712 -4.723 22.977 1.00 66.69 126 SER A N 1
ATOM 990 C CA . SER A 1 126 ? -28.739 -3.723 22.839 1.00 66.69 126 SER A CA 1
ATOM 991 C C . SER A 1 126 ? -30.006 -4.548 22.866 1.00 66.69 126 SER A C 1
ATOM 993 O O . SER A 1 126 ? -30.331 -5.196 21.873 1.00 66.69 126 SER A O 1
ATOM 995 N N . GLU A 1 127 ? -30.686 -4.580 24.010 1.00 73.69 127 GLU A N 1
ATOM 996 C CA . GLU A 1 127 ? -31.975 -5.259 24.161 1.00 73.69 127 GLU A CA 1
ATOM 997 C C . GLU A 1 127 ? -32.964 -4.964 23.015 1.00 73.69 127 GLU A C 1
ATOM 999 O O . GLU A 1 127 ? -33.630 -5.892 22.552 1.00 73.69 127 GLU A O 1
ATOM 1004 N N . PRO A 1 128 ? -33.001 -3.745 22.431 1.00 82.06 128 PRO A N 1
ATOM 1005 C CA . PRO A 1 128 ? -33.770 -3.484 21.213 1.00 82.06 128 PRO A CA 1
ATOM 1006 C C . PRO A 1 128 ? -33.401 -4.372 20.013 1.00 82.06 128 PRO A C 1
ATOM 1008 O O . PRO A 1 128 ? -34.267 -4.730 19.215 1.00 82.06 128 PRO A O 1
ATOM 1011 N N . SER A 1 129 ? -32.123 -4.725 19.866 1.00 85.38 129 SER A N 1
ATOM 1012 C CA . SER A 1 129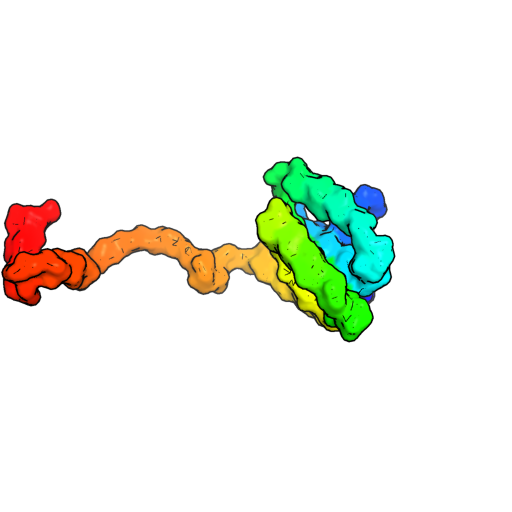 ? -31.628 -5.600 18.797 1.00 85.38 129 SER A CA 1
ATOM 1013 C C . SER A 1 129 ? -32.015 -7.055 19.049 1.00 85.38 129 SER A C 1
ATOM 1015 O O . SER A 1 129 ? -32.450 -7.721 18.115 1.00 85.38 129 SER A O 1
ATOM 1017 N N . LEU A 1 130 ? -31.944 -7.526 20.301 1.00 86.56 130 LEU A N 1
ATOM 1018 C CA . LEU A 1 130 ? -32.434 -8.857 20.685 1.00 86.56 130 LEU A CA 1
ATOM 1019 C C . LEU A 1 130 ? -33.931 -8.997 20.395 1.00 86.56 130 LEU A C 1
ATOM 1021 O O . LEU A 1 130 ? -34.345 -9.932 19.713 1.00 86.56 130 LEU A O 1
ATOM 1025 N N . LEU A 1 131 ? -34.735 -8.016 20.816 1.00 87.38 131 LEU A N 1
ATOM 1026 C CA . LEU A 1 131 ? -36.168 -7.971 20.526 1.00 87.38 131 LEU A CA 1
ATOM 1027 C C . LEU A 1 131 ? -36.455 -7.990 19.024 1.00 87.38 131 LEU A C 1
ATOM 1029 O O . LEU A 1 131 ? -37.342 -8.717 18.580 1.00 87.38 131 LEU A O 1
ATOM 1033 N N . ARG A 1 132 ? -35.705 -7.217 18.229 1.00 88.75 132 ARG A N 1
ATOM 1034 C CA . ARG A 1 132 ? -35.866 -7.188 16.768 1.00 88.75 132 ARG A CA 1
ATOM 1035 C C . ARG A 1 132 ? -35.526 -8.539 16.128 1.00 88.75 132 ARG A C 1
ATOM 1037 O O . ARG A 1 132 ? -36.208 -8.919 15.179 1.00 88.75 132 ARG A O 1
ATOM 1044 N N . THR A 1 133 ? -34.535 -9.261 16.651 1.00 91.06 133 THR A N 1
ATOM 1045 C CA . THR A 1 133 ? -34.179 -10.619 16.206 1.00 91.06 133 THR A CA 1
ATOM 1046 C C . THR A 1 133 ? -35.273 -11.625 16.551 1.00 91.06 133 THR A C 1
ATOM 1048 O O . THR A 1 133 ? -35.698 -12.385 15.687 1.00 91.06 133 THR A O 1
ATOM 1051 N N . VAL A 1 134 ? -35.801 -11.588 17.777 1.00 91.00 134 VAL A N 1
ATOM 1052 C CA . VAL A 1 134 ? -36.898 -12.473 18.207 1.00 91.00 134 VAL A CA 1
ATOM 1053 C C . VAL A 1 134 ? -38.176 -12.218 17.397 1.00 91.00 134 VAL A C 1
ATOM 1055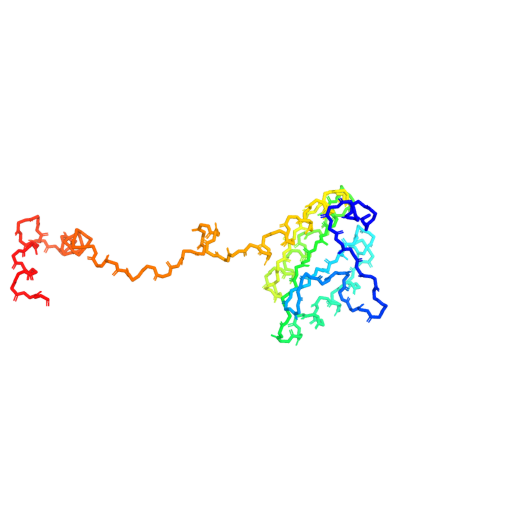 O O . VAL A 1 134 ? -38.906 -13.153 17.082 1.00 91.00 134 VAL A O 1
ATOM 1058 N N . GLN A 1 135 ? -38.419 -10.973 16.977 1.00 92.12 135 GLN A N 1
ATOM 1059 C CA . GLN A 1 135 ? -39.536 -10.613 16.091 1.00 92.12 135 GLN A CA 1
ATOM 1060 C C . GLN A 1 135 ? -39.406 -11.146 14.652 1.00 92.12 135 GLN A C 1
ATOM 1062 O O . GLN A 1 135 ? -40.374 -11.066 13.901 1.00 92.12 135 GLN A O 1
ATOM 1067 N N . GLN A 1 136 ? -38.244 -11.675 14.241 1.00 93.31 136 GLN A N 1
ATOM 1068 C CA . GLN A 1 136 ? -38.101 -12.342 12.937 1.00 93.31 136 GLN A CA 1
ATOM 1069 C C . GLN A 1 136 ? -38.644 -13.778 12.943 1.00 93.31 136 GLN A C 1
ATOM 1071 O O . GLN A 1 136 ? -38.795 -14.377 11.880 1.00 93.31 136 GLN A O 1
ATOM 1076 N N . ILE A 1 137 ? -38.938 -14.346 14.117 1.00 93.25 137 ILE A N 1
ATOM 1077 C CA . ILE A 1 137 ? -39.509 -15.689 14.223 1.00 93.25 137 ILE A CA 1
ATOM 1078 C C . ILE A 1 137 ? -40.959 -15.643 13.707 1.00 93.25 137 ILE A C 1
ATOM 1080 O O . ILE A 1 137 ? -41.765 -14.862 14.226 1.00 93.25 137 ILE A O 1
ATOM 1084 N N . PRO A 1 138 ? -41.335 -16.475 12.716 1.00 92.31 138 PRO A N 1
ATOM 1085 C CA . PRO A 1 138 ? -42.698 -16.503 12.196 1.00 92.31 138 PRO A CA 1
ATOM 1086 C C . PRO A 1 138 ? -43.732 -16.690 13.316 1.00 92.31 138 PRO A C 1
ATOM 1088 O O . PRO A 1 138 ? -43.640 -17.607 14.128 1.00 92.31 138 PRO A O 1
ATOM 1091 N N . GLY A 1 139 ? -44.722 -15.795 13.380 1.00 90.06 139 GLY A N 1
ATOM 1092 C CA . GLY A 1 139 ? -45.770 -15.820 14.409 1.00 90.06 139 GLY A CA 1
ATOM 1093 C C . GLY A 1 139 ? -45.423 -15.114 15.730 1.00 90.06 139 GLY A C 1
ATOM 1094 O O . GLY A 1 139 ? -46.293 -15.035 16.611 1.00 90.06 139 GLY A O 1
ATOM 1095 N N . VAL A 1 140 ? -44.213 -14.554 15.863 1.00 90.75 140 VAL A N 1
ATOM 1096 C CA . VAL A 1 140 ? -43.754 -13.768 17.020 1.00 90.75 140 VAL A CA 1
ATOM 1097 C C . VAL A 1 140 ? -43.689 -12.282 16.659 1.00 90.75 140 VAL A C 1
ATOM 1099 O O . VAL A 1 140 ? -42.740 -11.797 16.059 1.00 90.75 140 VAL A O 1
ATOM 1102 N N . GLY A 1 141 ? -44.724 -11.532 17.039 1.00 88.44 141 GLY A N 1
ATOM 1103 C CA . GLY A 1 141 ? -44.778 -10.079 16.843 1.00 88.44 141 GLY A CA 1
ATOM 1104 C C . GLY A 1 141 ? -44.215 -9.275 18.021 1.00 88.44 141 GLY A C 1
ATOM 1105 O O . GLY A 1 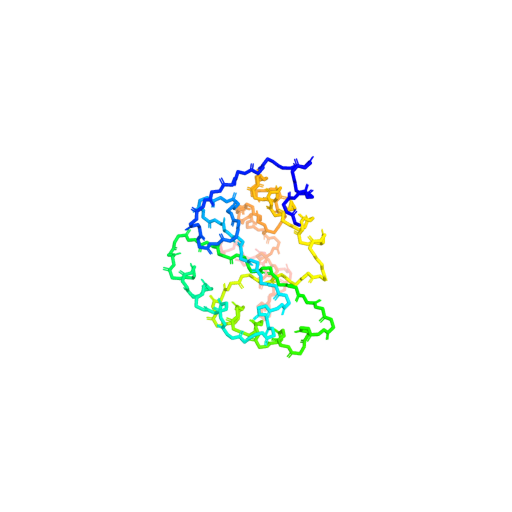141 ? -43.691 -9.824 18.992 1.00 88.44 141 GLY A O 1
ATOM 1106 N N . LYS A 1 142 ? -44.421 -7.952 17.982 1.00 88.44 142 LYS A N 1
ATOM 1107 C CA . LYS A 1 142 ? -43.947 -6.986 18.997 1.00 88.44 142 LYS A CA 1
ATOM 1108 C C . LYS A 1 142 ? -44.387 -7.288 20.436 1.00 88.44 142 LYS A C 1
ATOM 1110 O O . LYS A 1 142 ? -43.700 -6.882 21.361 1.00 88.44 142 LYS A O 1
ATOM 1115 N N . VAL A 1 143 ? -45.508 -7.989 20.618 1.00 88.88 143 VAL A N 1
ATOM 1116 C CA . VAL A 1 143 ? -46.060 -8.342 21.941 1.00 88.88 143 VAL A CA 1
ATOM 1117 C C . VAL A 1 143 ? -45.499 -9.671 22.455 1.00 88.88 143 VAL A C 1
ATOM 1119 O O . VAL A 1 143 ? -45.168 -9.792 23.628 1.00 88.88 143 VAL A O 1
ATOM 1122 N N . LYS A 1 144 ? -45.347 -10.671 21.578 1.00 89.94 144 LYS A N 1
ATOM 1123 C CA . LYS A 1 144 ? -44.856 -12.004 21.964 1.00 89.94 144 LYS A CA 1
ATOM 1124 C C . LYS A 1 144 ? -43.344 -12.021 22.192 1.00 89.94 144 LYS A C 1
ATOM 1126 O O . LYS A 1 144 ? -42.878 -12.761 23.048 1.00 89.94 144 LYS A O 1
ATOM 1131 N N . ALA A 1 145 ? -42.594 -11.197 21.461 1.00 89.38 145 ALA A N 1
ATOM 1132 C CA . ALA A 1 145 ? -41.141 -11.115 21.585 1.00 89.38 145 ALA A CA 1
ATOM 1133 C C . ALA A 1 145 ? -40.641 -10.760 23.004 1.00 89.38 145 ALA A C 1
ATOM 1135 O O . ALA A 1 145 ? -39.819 -11.513 23.523 1.00 89.38 145 ALA A O 1
ATOM 1136 N N . PRO A 1 146 ? -41.128 -9.694 23.676 1.00 89.00 146 PRO A N 1
ATOM 1137 C CA . PRO A 1 146 ? -40.705 -9.388 25.045 1.00 89.00 146 PRO A CA 1
ATOM 1138 C C . PRO A 1 146 ? -41.165 -10.443 26.059 1.00 89.00 146 PRO A C 1
ATOM 1140 O O . PRO A 1 146 ? -40.418 -10.763 26.974 1.00 89.00 146 PRO A O 1
ATOM 1143 N N . LEU A 1 147 ? -42.348 -11.041 25.875 1.00 89.81 147 LEU A N 1
ATOM 1144 C CA . LEU A 1 147 ? -42.845 -12.108 26.755 1.00 89.81 147 LEU A CA 1
ATO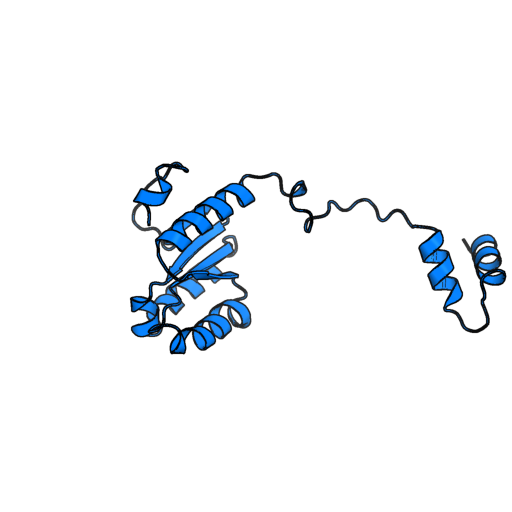M 1145 C C . LEU A 1 147 ? -41.992 -13.382 26.668 1.00 89.81 147 LEU A C 1
ATOM 1147 O O . LEU A 1 147 ? -41.783 -14.057 27.674 1.00 89.81 147 LEU A O 1
ATOM 1151 N N . LEU A 1 148 ? -41.490 -13.710 25.475 1.00 89.25 148 LEU A N 1
ATOM 1152 C CA . LEU A 1 148 ? -40.575 -14.834 25.279 1.00 89.25 148 LEU A CA 1
ATOM 1153 C C . LEU A 1 148 ? -39.222 -14.578 25.946 1.00 89.25 148 LEU A C 1
ATOM 1155 O O . LEU A 1 148 ? -38.743 -15.462 26.645 1.00 89.25 148 LEU A O 1
ATOM 1159 N N . LEU A 1 149 ? -38.660 -13.375 25.798 1.00 88.50 149 LEU A N 1
ATOM 1160 C CA . LEU A 1 149 ? -37.402 -12.994 26.456 1.00 88.50 149 LEU A CA 1
ATOM 1161 C C . LEU A 1 149 ? -37.530 -12.919 27.986 1.00 88.50 149 LEU A C 1
ATOM 1163 O O . LEU A 1 149 ? -36.581 -13.221 28.694 1.00 88.50 149 LEU A O 1
ATOM 1167 N N . GLN A 1 150 ? -38.705 -12.568 28.518 1.00 87.88 150 GLN A N 1
ATOM 1168 C CA . GLN A 1 150 ? -38.949 -12.576 29.966 1.00 87.88 150 GLN A CA 1
ATOM 1169 C C . GLN A 1 150 ? -39.035 -14.000 30.540 1.00 87.88 150 GLN A C 1
ATOM 1171 O O . GLN A 1 150 ? -38.697 -14.226 31.700 1.00 87.88 150 GLN A O 1
ATOM 1176 N N . LYS A 1 151 ? -39.516 -14.960 29.741 1.00 91.62 151 LYS A N 1
ATOM 1177 C CA . LYS A 1 151 ? -39.681 -16.361 30.151 1.00 91.62 151 LYS A CA 1
ATOM 1178 C C . LYS A 1 151 ? -38.422 -17.200 29.910 1.00 91.62 151 LYS A C 1
ATOM 1180 O O . LYS A 1 151 ? -38.190 -18.158 30.642 1.00 91.62 151 LYS A O 1
ATOM 1185 N N . PHE A 1 152 ? -37.638 -16.834 28.899 1.00 86.00 152 PHE A N 1
ATOM 1186 C CA . PHE A 1 152 ? -36.383 -17.467 28.505 1.00 86.00 152 PHE A CA 1
ATOM 1187 C C . PHE A 1 152 ? -35.303 -16.380 28.340 1.00 86.00 152 PHE A C 1
ATOM 1189 O O . PHE A 1 152 ? -35.094 -15.920 27.212 1.00 86.00 152 PHE A O 1
ATOM 1196 N N . PRO A 1 153 ? -34.695 -15.919 29.450 1.00 78.12 153 PRO A N 1
ATOM 1197 C CA . PRO A 1 153 ? -33.643 -14.904 29.421 1.00 78.12 153 PRO A CA 1
ATOM 1198 C C . PRO A 1 153 ? -32.353 -15.400 28.756 1.00 78.12 153 PRO A C 1
ATOM 1200 O O . PRO A 1 153 ? -32.030 -16.605 28.894 1.00 78.12 153 PRO A O 1
#